Protein AF-A0A3M1BZW5-F1 (afdb_monomer)

Nearest PDB structures (foldseek):
  2eiu-assembly3_G  TM=9.778E-01  e=2.632E-14  Aquifex aeolicus
  2ehp-assembly1_B  TM=9.732E-01  e=1.181E-13  Aquifex aeolicus
  2eiu-assembly2_C  TM=9.710E-01  e=1.909E-13  Aquifex aeolicus
  5xeo-assembly1_A  TM=4.237E-01  e=1.210E+00  Fusobacterium nucleatum subsp. nucleatum ATCC 25586
  3x43-assembly2_F  TM=4.440E-01  e=1.448E+00  Streptomyces lavendulae

Mean predicted aligned error: 3.65 Å

pLDDT: mean 93.51, std 9.26, range [41.66, 98.62]

Structure (mmCIF, N/CA/C/O backbone):
data_AF-A0A3M1BZW5-F1
#
_entry.id   AF-A0A3M1BZW5-F1
#
loop_
_atom_site.group_PDB
_atom_site.id
_atom_site.type_symbol
_atom_site.label_atom_id
_atom_site.label_alt_id
_atom_site.label_comp_id
_atom_site.label_asym_id
_atom_site.label_entity_id
_atom_site.label_seq_id
_atom_site.pdbx_PDB_ins_code
_atom_site.Cartn_x
_atom_site.Cartn_y
_atom_site.Cartn_z
_atom_site.occupancy
_atom_site.B_iso_or_equiv
_atom_site.auth_seq_id
_atom_site.auth_comp_id
_atom_site.auth_asy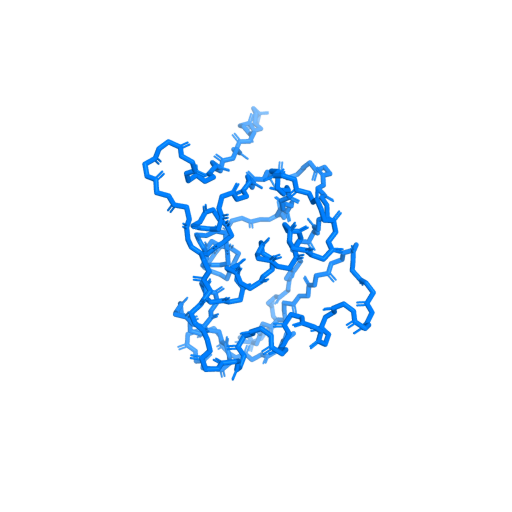m_id
_atom_site.auth_atom_id
_atom_site.pdbx_PDB_model_num
ATOM 1 N N . MET A 1 1 ? 13.386 1.266 -0.187 1.00 91.69 1 MET A N 1
ATOM 2 C CA . MET A 1 1 ? 13.859 -0.028 -0.737 1.00 91.69 1 MET A CA 1
ATOM 3 C C . MET A 1 1 ? 14.416 0.186 -2.142 1.00 91.69 1 MET A C 1
ATOM 5 O O . MET A 1 1 ? 13.929 1.074 -2.838 1.00 91.69 1 MET A O 1
ATOM 9 N N . GLN A 1 2 ? 15.421 -0.586 -2.556 1.00 95.00 2 GLN A N 1
ATOM 10 C CA . GLN A 1 2 ? 15.994 -0.563 -3.911 1.00 95.00 2 GLN A CA 1
ATOM 11 C C . GLN A 1 2 ? 16.224 -1.996 -4.400 1.00 95.00 2 GLN A C 1
ATOM 13 O O . GLN A 1 2 ? 16.445 -2.887 -3.579 1.00 95.00 2 GLN A O 1
ATOM 18 N N . GLY A 1 3 ? 16.165 -2.219 -5.712 1.00 95.38 3 GLY A N 1
ATOM 19 C CA . GLY A 1 3 ? 16.393 -3.535 -6.307 1.00 95.38 3 GLY A CA 1
ATOM 20 C C . GLY A 1 3 ? 15.788 -3.689 -7.698 1.00 95.38 3 GLY A C 1
ATOM 21 O O . GLY A 1 3 ? 15.262 -2.741 -8.278 1.00 95.38 3 GLY A O 1
ATOM 22 N N . LYS A 1 4 ? 15.844 -4.908 -8.233 1.00 96.06 4 LYS A N 1
ATOM 23 C CA . LYS A 1 4 ? 15.308 -5.235 -9.557 1.00 96.06 4 LYS A CA 1
ATOM 24 C C . LYS A 1 4 ? 13.845 -5.664 -9.459 1.00 96.06 4 LYS A C 1
ATOM 26 O O . LYS A 1 4 ? 13.496 -6.484 -8.614 1.00 96.06 4 LYS A O 1
ATOM 31 N N . ILE A 1 5 ? 12.996 -5.125 -10.332 1.00 95.69 5 ILE A N 1
ATOM 32 C CA . ILE A 1 5 ? 11.567 -5.468 -10.381 1.0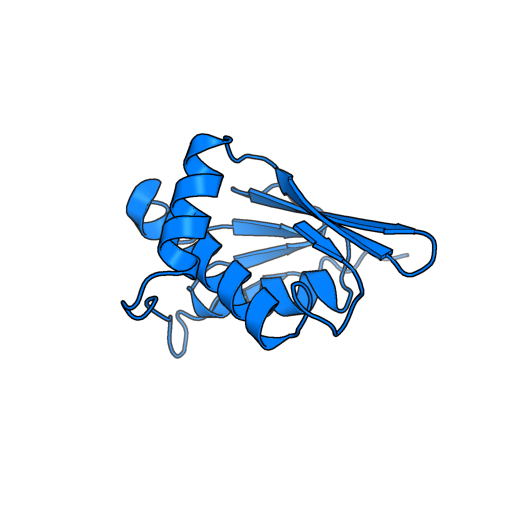0 95.69 5 ILE A CA 1
ATOM 33 C C . ILE A 1 5 ? 11.402 -6.976 -10.623 1.00 95.69 5 ILE A C 1
ATOM 35 O O . ILE A 1 5 ? 12.055 -7.536 -11.502 1.00 95.69 5 ILE A O 1
ATOM 39 N N . GLY A 1 6 ? 10.545 -7.629 -9.834 1.00 94.12 6 GLY A N 1
ATOM 40 C CA . GLY A 1 6 ? 10.285 -9.069 -9.918 1.00 94.12 6 GLY A CA 1
ATOM 41 C C . GLY A 1 6 ? 11.246 -9.945 -9.107 1.00 94.12 6 GLY A C 1
ATOM 42 O O . GLY A 1 6 ? 10.978 -11.131 -8.943 1.00 94.12 6 GLY A O 1
ATOM 43 N N . LEU A 1 7 ? 12.325 -9.385 -8.554 1.00 96.62 7 LEU A N 1
ATOM 44 C CA . LEU A 1 7 ? 13.228 -10.070 -7.622 1.00 96.62 7 LEU A CA 1
ATOM 45 C C . LEU A 1 7 ? 13.121 -9.433 -6.243 1.00 96.62 7 LEU A C 1
ATOM 47 O O . LEU A 1 7 ? 12.770 -8.263 -6.143 1.00 96.62 7 LEU A O 1
ATOM 51 N N . TYR A 1 8 ? 13.446 -10.167 -5.175 1.00 95.31 8 TYR A N 1
ATOM 52 C CA . TYR A 1 8 ? 13.473 -9.583 -3.831 1.00 95.31 8 TYR A CA 1
ATOM 53 C C . TYR A 1 8 ? 14.382 -8.333 -3.811 1.00 95.31 8 TYR A C 1
ATOM 55 O O . TYR A 1 8 ? 15.511 -8.406 -4.300 1.00 95.31 8 TYR A O 1
ATOM 63 N N . PRO A 1 9 ? 13.909 -7.188 -3.277 1.00 95.12 9 PRO A N 1
ATOM 64 C CA . PRO A 1 9 ? 12.709 -7.023 -2.449 1.00 95.12 9 PRO A CA 1
ATOM 65 C C . PRO A 1 9 ? 11.425 -6.594 -3.197 1.00 95.12 9 PRO A C 1
ATOM 67 O O . PRO A 1 9 ? 10.434 -6.234 -2.568 1.00 95.12 9 PRO A O 1
ATOM 70 N N . PHE A 1 10 ? 11.405 -6.623 -4.526 1.00 97.06 10 PHE A N 1
ATOM 71 C CA . PHE A 1 10 ? 10.286 -6.221 -5.388 1.00 97.06 10 PHE A CA 1
ATOM 72 C C . PHE A 1 10 ? 9.555 -7.396 -6.052 1.00 97.06 10 PHE A C 1
ATOM 74 O O . PHE A 1 10 ? 9.161 -7.312 -7.218 1.00 97.06 10 PHE A O 1
ATOM 81 N N . THR A 1 11 ? 9.347 -8.489 -5.314 1.00 98.00 11 THR A N 1
ATOM 82 C CA . THR A 1 11 ? 8.375 -9.517 -5.720 1.00 98.00 11 THR A CA 1
ATOM 83 C C . THR A 1 11 ? 6.948 -9.053 -5.393 1.00 98.00 11 THR A C 1
ATOM 85 O O . THR A 1 11 ? 6.778 -8.257 -4.458 1.00 98.00 11 THR A O 1
ATOM 88 N N . PRO A 1 12 ? 5.914 -9.535 -6.111 1.00 98.06 12 PRO A N 1
ATOM 89 C CA . PRO A 1 12 ? 4.522 -9.193 -5.813 1.00 98.06 12 PRO A CA 1
ATOM 90 C C . PRO A 1 12 ? 4.143 -9.466 -4.356 1.00 98.06 12 PRO A C 1
ATOM 92 O O . PRO A 1 12 ? 3.553 -8.617 -3.690 1.00 98.06 12 PRO A O 1
ATOM 95 N N . GLU A 1 13 ? 4.537 -10.628 -3.833 1.00 97.81 13 GLU A N 1
ATOM 96 C CA . GLU A 1 13 ? 4.202 -11.072 -2.482 1.00 97.81 13 GLU A CA 1
ATOM 97 C C . GLU A 1 13 ? 4.841 -10.165 -1.434 1.00 97.81 13 GLU A C 1
ATOM 99 O O . GLU A 1 13 ? 4.189 -9.793 -0.456 1.00 97.81 13 GLU A O 1
ATOM 104 N N . ASN A 1 14 ? 6.106 -9.779 -1.635 1.00 97.69 14 ASN A N 1
ATOM 105 C CA . ASN A 1 14 ? 6.793 -8.904 -0.695 1.00 97.69 14 ASN A CA 1
ATOM 106 C C . ASN A 1 14 ? 6.193 -7.495 -0.712 1.00 97.69 14 ASN A C 1
ATOM 108 O O . ASN A 1 14 ? 5.938 -6.927 0.345 1.00 97.69 14 ASN A O 1
ATOM 112 N N . LEU A 1 15 ? 5.909 -6.946 -1.894 1.00 98.31 15 LEU A N 1
ATOM 113 C CA . LEU A 1 15 ? 5.292 -5.624 -2.031 1.00 98.31 15 LEU A CA 1
ATOM 114 C C . LEU A 1 15 ? 3.874 -5.580 -1.449 1.00 98.31 15 LEU A C 1
ATOM 116 O O . LEU A 1 15 ? 3.526 -4.621 -0.762 1.00 98.31 15 LEU A O 1
ATOM 120 N N . MET A 1 16 ? 3.084 -6.638 -1.640 1.00 98.25 16 MET A N 1
ATOM 121 C CA . MET A 1 16 ? 1.770 -6.768 -1.011 1.00 98.25 16 MET A CA 1
ATOM 122 C C . MET A 1 16 ? 1.887 -6.831 0.519 1.00 98.25 16 MET A C 1
ATOM 124 O O . MET A 1 16 ? 1.126 -6.173 1.228 1.00 98.25 16 MET A O 1
ATOM 128 N N . ARG A 1 17 ? 2.873 -7.560 1.059 1.00 97.62 17 ARG A N 1
ATOM 129 C CA . ARG A 1 17 ? 3.147 -7.556 2.507 1.00 97.62 17 ARG A CA 1
ATOM 130 C C . ARG A 1 17 ? 3.566 -6.177 3.014 1.00 97.62 17 ARG A C 1
ATOM 132 O O . ARG A 1 17 ? 3.126 -5.790 4.090 1.00 97.62 17 ARG A O 1
ATOM 139 N N . VAL A 1 18 ? 4.369 -5.436 2.249 1.00 97.94 18 VAL A N 1
ATOM 140 C CA . VAL A 1 18 ? 4.750 -4.052 2.576 1.00 97.94 18 VAL A CA 1
ATOM 141 C C . VAL A 1 18 ? 3.512 -3.158 2.652 1.00 97.94 18 VAL A C 1
ATOM 143 O O . VAL A 1 18 ? 3.342 -2.458 3.644 1.00 97.94 18 VAL A O 1
ATOM 146 N N . GLY A 1 19 ? 2.615 -3.222 1.664 1.00 98.25 19 GLY A N 1
ATOM 147 C CA . GLY A 1 19 ? 1.359 -2.463 1.685 1.00 98.25 19 GLY A CA 1
ATOM 148 C C . GLY A 1 19 ? 0.498 -2.765 2.911 1.00 98.25 19 GLY A C 1
ATOM 149 O O . GLY A 1 19 ? 0.018 -1.851 3.580 1.00 98.25 19 GLY A O 1
ATOM 150 N N . LEU A 1 20 ? 0.370 -4.048 3.255 1.00 98.25 20 LEU A N 1
ATOM 151 C CA . LEU A 1 20 ? -0.392 -4.477 4.425 1.00 98.25 20 LEU A CA 1
ATOM 152 C C . LEU A 1 20 ? 0.245 -3.998 5.738 1.00 98.25 20 LEU A C 1
ATOM 154 O O . LEU A 1 20 ? -0.463 -3.533 6.633 1.00 98.25 20 LEU A O 1
ATOM 158 N N . ALA A 1 21 ? 1.576 -4.061 5.844 1.00 98.06 21 ALA A N 1
ATOM 159 C CA . ALA A 1 21 ? 2.315 -3.581 7.009 1.00 98.06 21 ALA A CA 1
ATOM 160 C C . ALA A 1 21 ? 2.155 -2.065 7.197 1.00 98.06 21 ALA A C 1
ATOM 162 O O . ALA A 1 21 ? 1.954 -1.609 8.321 1.00 98.06 21 ALA A O 1
ATOM 163 N N . LEU A 1 22 ? 2.178 -1.297 6.102 1.00 98.19 22 LEU A N 1
ATOM 164 C CA . LEU A 1 22 ? 1.934 0.147 6.123 1.00 98.19 22 LEU A CA 1
ATOM 165 C C . LEU A 1 22 ? 0.528 0.474 6.626 1.00 98.19 22 LEU A C 1
ATOM 167 O O . LEU A 1 22 ? 0.379 1.272 7.548 1.00 98.19 22 LEU A O 1
ATOM 171 N N . CYS A 1 23 ? -0.500 -0.171 6.073 1.00 98.06 23 CYS A N 1
ATOM 172 C CA . CYS A 1 23 ? -1.874 0.057 6.520 1.00 98.06 23 CYS A CA 1
ATOM 173 C C . CYS A 1 23 ? -2.059 -0.344 7.993 1.00 98.06 23 CYS A C 1
ATOM 175 O O . CYS A 1 23 ? -2.650 0.401 8.773 1.00 98.06 23 CYS A O 1
ATOM 177 N N . THR A 1 24 ? -1.502 -1.490 8.397 1.00 96.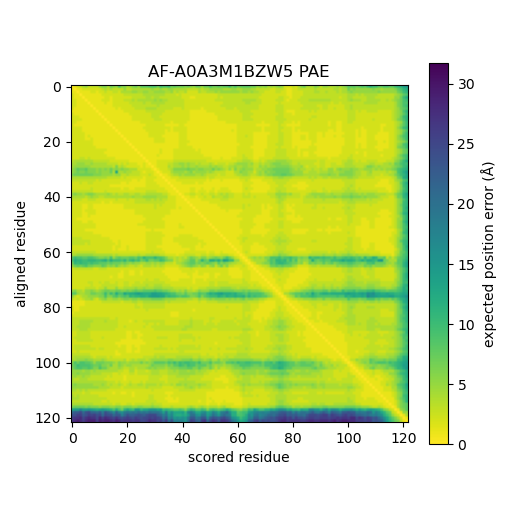94 24 THR A N 1
ATOM 178 C CA . THR A 1 24 ? -1.538 -1.967 9.790 1.00 96.94 24 THR A CA 1
ATOM 179 C C . THR A 1 24 ? -0.900 -0.955 10.736 1.00 96.94 24 THR A C 1
ATOM 181 O O . THR A 1 24 ? -1.463 -0.642 11.785 1.00 96.94 24 THR A O 1
ATOM 184 N N . TYR A 1 25 ? 0.255 -0.410 10.350 1.00 97.19 25 TYR A N 1
ATOM 185 C CA . TYR A 1 25 ? 0.946 0.611 11.120 1.00 97.19 25 TYR A CA 1
ATOM 186 C C . TYR A 1 25 ? 0.072 1.853 11.339 1.00 97.19 25 TYR A C 1
ATOM 188 O O . TYR A 1 25 ? -0.094 2.287 12.478 1.00 97.19 25 TYR A O 1
ATOM 196 N N . LEU A 1 26 ? -0.533 2.389 10.274 1.00 97.44 26 LEU A N 1
ATOM 197 C CA . LEU A 1 26 ? -1.372 3.589 10.356 1.00 97.44 26 LEU A CA 1
ATOM 198 C C . LEU A 1 26 ? -2.599 3.371 11.257 1.00 97.44 26 LEU A C 1
ATOM 200 O O . LEU A 1 26 ? -2.893 4.214 12.104 1.00 97.44 26 LEU A O 1
ATOM 204 N N . LYS A 1 27 ? -3.259 2.210 11.157 1.00 95.81 27 LYS A N 1
ATOM 205 C CA . LYS A 1 27 ? -4.416 1.885 12.009 1.00 95.81 27 LYS A CA 1
ATOM 206 C C . LYS A 1 27 ? -4.038 1.752 13.483 1.00 95.81 27 LYS A C 1
ATOM 208 O O . LYS A 1 27 ? -4.713 2.310 14.340 1.00 95.81 27 LYS A O 1
ATOM 213 N N . ILE A 1 28 ? -2.963 1.022 13.788 1.00 93.06 28 ILE A N 1
ATOM 214 C CA . ILE A 1 28 ? -2.605 0.680 15.175 1.00 93.06 28 ILE A CA 1
ATOM 215 C C . ILE A 1 28 ? -1.853 1.817 15.865 1.00 93.06 28 ILE A C 1
ATOM 217 O O . ILE A 1 28 ? -2.159 2.160 17.003 1.00 93.06 28 ILE A O 1
ATOM 221 N N . HIS A 1 29 ? -0.844 2.377 15.201 1.00 91.81 29 HIS A N 1
ATOM 222 C CA . HIS A 1 29 ? 0.096 3.301 15.833 1.00 91.81 29 HIS A CA 1
ATOM 223 C C . HIS A 1 29 ? -0.265 4.768 15.624 1.00 91.81 29 HIS A C 1
ATOM 225 O O . HIS A 1 29 ? 0.047 5.578 16.493 1.00 91.81 29 HIS A O 1
ATOM 231 N N . ARG A 1 30 ? -0.931 5.115 14.514 1.00 91.38 30 ARG A N 1
ATOM 232 C CA . ARG A 1 30 ? -1.452 6.475 14.293 1.00 91.38 30 ARG A CA 1
ATOM 233 C C . ARG A 1 30 ? -2.941 6.623 14.619 1.00 91.38 30 ARG A C 1
ATOM 235 O O . ARG A 1 30 ? -3.440 7.741 14.626 1.00 91.38 30 ARG A O 1
ATOM 242 N N . GLY A 1 31 ? -3.643 5.525 14.911 1.00 91.50 31 GLY A N 1
ATOM 243 C CA . GLY A 1 31 ? -5.074 5.548 15.227 1.00 91.50 31 GLY A CA 1
ATOM 244 C C . GLY A 1 31 ? -5.959 5.944 14.041 1.00 91.50 31 GLY A C 1
ATOM 245 O O . GLY A 1 31 ? -7.090 6.380 14.241 1.00 91.50 31 GLY A O 1
ATOM 246 N N . THR A 1 32 ? -5.457 5.834 12.808 1.00 92.25 32 THR A N 1
ATOM 247 C CA . THR A 1 32 ? -6.204 6.206 11.603 1.00 92.25 32 THR A CA 1
ATOM 248 C C . THR A 1 32 ? -7.169 5.082 11.234 1.00 92.25 32 THR A C 1
ATOM 250 O O . THR A 1 32 ? -6.734 4.045 10.744 1.00 92.25 32 THR A O 1
ATOM 253 N N . GLU A 1 33 ? -8.477 5.266 11.441 1.00 91.12 33 GLU A N 1
ATOM 254 C CA . GLU A 1 33 ? -9.476 4.213 11.176 1.00 91.12 33 GLU A CA 1
ATOM 255 C C . GLU A 1 33 ? -9.477 3.747 9.714 1.00 91.12 33 GLU A C 1
ATOM 257 O O . GLU A 1 33 ? -9.484 2.541 9.446 1.00 91.12 33 GLU A O 1
ATOM 262 N N . LYS A 1 34 ? -9.408 4.703 8.777 1.00 95.06 34 LYS A N 1
ATOM 263 C CA . LYS A 1 34 ? -9.382 4.450 7.333 1.00 95.06 34 LYS A CA 1
ATOM 264 C C . LYS A 1 34 ? -8.185 5.146 6.670 1.00 95.06 34 LYS A C 1
ATOM 266 O O . LYS A 1 34 ? -8.327 6.267 6.184 1.00 95.06 34 LYS A O 1
ATOM 271 N N . PRO A 1 35 ? -6.995 4.517 6.688 1.00 97.50 35 PRO A N 1
ATOM 272 C CA . PRO A 1 35 ? -5.779 5.118 6.152 1.00 97.50 35 PRO A CA 1
ATOM 273 C C . PRO A 1 35 ? -5.872 5.417 4.658 1.00 97.50 35 PRO A C 1
ATOM 275 O O . PRO A 1 35 ? -6.468 4.646 3.906 1.00 97.50 35 PRO A O 1
ATOM 278 N N . ARG A 1 36 ? -5.226 6.496 4.220 1.00 98.00 36 ARG A N 1
ATOM 279 C CA . ARG A 1 36 ? -5.173 6.931 2.822 1.00 98.00 36 ARG A CA 1
ATOM 280 C C . ARG A 1 36 ? -3.739 6.895 2.307 1.00 98.00 36 ARG A C 1
ATOM 282 O O . ARG A 1 36 ? -2.864 7.570 2.847 1.00 98.00 36 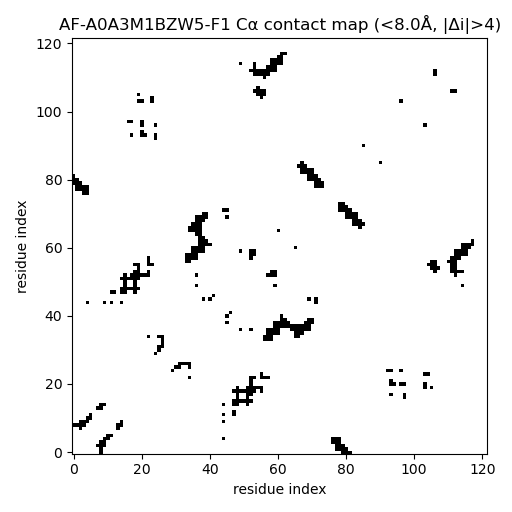ARG A O 1
ATOM 289 N N . MET A 1 37 ? -3.495 6.154 1.231 1.00 98.31 37 MET A N 1
ATOM 290 C CA . MET A 1 37 ? -2.213 6.172 0.521 1.00 98.31 37 MET A CA 1
ATOM 291 C C . MET A 1 37 ? -2.353 6.901 -0.812 1.00 98.31 37 MET A C 1
ATOM 293 O O . MET A 1 37 ? -3.229 6.589 -1.614 1.00 98.31 37 MET A O 1
ATOM 297 N N . SER A 1 38 ? -1.450 7.837 -1.073 1.00 97.50 38 SER A N 1
ATOM 298 C CA . SER A 1 38 ? -1.329 8.485 -2.376 1.00 97.50 38 SER A CA 1
ATOM 299 C C . SER A 1 38 ? -0.306 7.767 -3.253 1.00 97.50 38 SER A C 1
ATOM 301 O O . SER A 1 38 ? 0.772 7.391 -2.781 1.00 97.50 38 SER A O 1
ATOM 303 N N . VAL A 1 39 ? -0.619 7.596 -4.537 1.00 96.44 39 VAL A N 1
ATOM 304 C CA . VAL A 1 39 ? 0.303 7.059 -5.548 1.00 96.44 39 VAL A CA 1
ATOM 305 C C . VAL A 1 39 ? 0.393 8.015 -6.738 1.00 96.44 39 VAL A C 1
ATOM 307 O O . VAL A 1 39 ? -0.617 8.459 -7.275 1.00 96.44 39 VAL A O 1
ATOM 310 N N . GLY A 1 40 ? 1.617 8.318 -7.182 1.00 89.81 40 GLY A N 1
ATOM 311 C CA . GLY A 1 40 ? 1.842 9.214 -8.330 1.00 89.81 40 GLY A CA 1
ATOM 312 C C . GLY A 1 40 ? 1.795 8.530 -9.703 1.00 89.81 40 GLY A C 1
ATOM 313 O O . GLY A 1 40 ? 1.811 9.196 -10.731 1.00 89.81 40 GLY A O 1
ATOM 314 N N . ALA A 1 41 ? 1.792 7.196 -9.748 1.00 92.25 41 ALA A N 1
ATOM 315 C CA . ALA A 1 41 ? 1.594 6.432 -10.979 1.00 92.25 41 ALA A CA 1
ATOM 316 C C . ALA A 1 41 ? 1.136 5.009 -10.657 1.00 92.25 41 ALA A C 1
ATOM 318 O O . ALA A 1 41 ? 1.493 4.459 -9.612 1.00 92.25 41 ALA A O 1
ATOM 319 N N . LEU A 1 42 ? 0.420 4.384 -11.592 1.00 93.38 42 LEU A N 1
ATOM 320 C CA . LEU A 1 42 ? 0.061 2.970 -11.524 1.00 93.38 42 LEU A CA 1
ATOM 321 C C . LEU A 1 42 ? 1.012 2.153 -12.392 1.00 93.38 42 LEU A C 1
ATOM 323 O O . LEU A 1 42 ? 0.965 2.202 -13.619 1.00 93.38 42 LEU A O 1
ATOM 327 N N . ASN A 1 43 ? 1.882 1.393 -11.743 1.00 94.44 43 ASN A N 1
ATOM 328 C CA . ASN A 1 43 ? 2.738 0.403 -12.376 1.00 94.44 43 ASN A CA 1
ATOM 329 C C . ASN A 1 43 ? 2.825 -0.835 -11.485 1.00 94.44 43 ASN A C 1
ATOM 331 O O . ASN A 1 43 ? 2.219 -0.889 -10.417 1.00 94.44 43 ASN A O 1
ATOM 335 N N . PHE A 1 44 ? 3.598 -1.829 -11.913 1.00 95.88 44 PHE A N 1
ATOM 336 C CA . PHE A 1 44 ? 3.762 -3.075 -11.174 1.00 95.88 44 PHE A CA 1
ATOM 337 C C . PHE A 1 44 ? 4.115 -2.864 -9.690 1.00 95.88 44 PHE A C 1
ATOM 339 O O . PHE A 1 44 ? 3.500 -3.485 -8.827 1.00 95.88 44 PHE A O 1
ATOM 346 N N . LEU A 1 45 ? 5.058 -1.967 -9.377 1.00 96.50 45 LEU A N 1
ATOM 347 C CA . LEU A 1 45 ? 5.503 -1.738 -8.001 1.00 96.50 45 LEU A CA 1
ATOM 348 C C . LEU A 1 45 ? 4.393 -1.117 -7.154 1.00 96.50 45 LEU A C 1
ATOM 350 O O . LEU A 1 45 ? 4.065 -1.633 -6.085 1.00 96.50 45 LEU A O 1
ATOM 354 N N . THR A 1 46 ? 3.813 -0.018 -7.638 1.00 96.56 46 THR A N 1
ATOM 355 C CA . THR A 1 46 ? 2.810 0.737 -6.881 1.00 96.56 46 THR A CA 1
ATOM 356 C C . THR A 1 46 ? 1.507 -0.039 -6.746 1.00 96.56 46 THR A C 1
ATOM 358 O O . THR A 1 46 ? 0.913 -0.018 -5.670 1.00 96.56 46 THR A O 1
ATOM 361 N N . LEU A 1 47 ? 1.098 -0.795 -7.770 1.00 97.94 47 LEU A N 1
ATOM 362 C CA . LEU A 1 47 ? -0.095 -1.644 -7.722 1.00 97.94 47 LEU A CA 1
ATOM 363 C C . LEU A 1 47 ? 0.062 -2.806 -6.736 1.00 97.94 47 LEU A C 1
ATOM 365 O O . LEU A 1 47 ? -0.867 -3.070 -5.977 1.00 97.94 47 LEU A O 1
ATOM 369 N N . CYS A 1 48 ? 1.227 -3.463 -6.672 1.00 98.38 48 CYS A N 1
ATOM 370 C CA . CYS A 1 48 ? 1.435 -4.542 -5.697 1.00 98.38 48 CYS A CA 1
ATOM 371 C C . CYS A 1 48 ? 1.339 -4.032 -4.249 1.00 98.38 48 CYS A C 1
ATOM 373 O O . CYS A 1 48 ? 0.704 -4.673 -3.412 1.00 98.38 48 CYS A O 1
ATOM 375 N N . VAL A 1 49 ? 1.914 -2.859 -3.954 1.00 98.44 49 VAL A N 1
ATOM 376 C CA . VAL A 1 49 ? 1.777 -2.220 -2.631 1.00 98.44 49 VAL A CA 1
ATOM 377 C C . VAL A 1 49 ? 0.332 -1.786 -2.380 1.00 98.44 49 VAL A C 1
ATOM 379 O O . VAL A 1 49 ? -0.198 -2.024 -1.299 1.00 98.44 49 VAL A O 1
ATOM 382 N N . THR A 1 50 ? -0.326 -1.211 -3.389 1.00 98.31 50 THR A N 1
ATOM 383 C CA . THR A 1 50 ? -1.732 -0.774 -3.340 1.00 98.31 50 THR A CA 1
ATOM 384 C C . THR A 1 50 ? -2.666 -1.909 -2.951 1.00 98.31 50 THR A C 1
ATOM 386 O O . THR A 1 50 ? -3.465 -1.745 -2.035 1.00 98.31 50 THR A O 1
ATOM 389 N N . VAL A 1 51 ? -2.526 -3.084 -3.569 1.00 98.44 51 VAL A N 1
ATOM 390 C CA . VAL A 1 51 ? -3.328 -4.267 -3.221 1.00 98.44 51 VAL A CA 1
ATOM 391 C C . VAL A 1 51 ? -3.144 -4.650 -1.752 1.00 98.44 51 VAL A C 1
ATOM 393 O O . VAL A 1 51 ? -4.123 -4.901 -1.054 1.00 98.44 51 VAL A O 1
ATOM 396 N N . GLY A 1 52 ? -1.905 -4.644 -1.259 1.00 98.38 52 GLY A N 1
ATOM 397 C CA . GLY A 1 52 ? -1.616 -4.913 0.149 1.00 98.38 52 GLY A CA 1
ATOM 398 C C . GLY A 1 52 ? -2.241 -3.898 1.105 1.00 98.38 52 GLY A C 1
ATOM 399 O O . GLY A 1 52 ? -2.794 -4.275 2.135 1.00 98.38 52 GLY A O 1
ATOM 400 N N . PHE A 1 53 ? -2.167 -2.617 0.750 1.00 98.56 53 PHE A N 1
ATOM 401 C CA . PHE A 1 53 ? -2.716 -1.523 1.545 1.00 98.56 53 PHE A CA 1
ATOM 402 C C . PHE A 1 53 ? -4.250 -1.588 1.619 1.00 98.56 53 PHE A C 1
ATOM 404 O O . PHE A 1 53 ? -4.815 -1.536 2.711 1.00 98.56 53 PHE A O 1
ATOM 411 N N . MET A 1 54 ? -4.912 -1.828 0.481 1.00 98.62 54 MET A N 1
ATOM 412 C CA . MET A 1 54 ? -6.363 -2.045 0.408 1.00 98.62 54 MET A CA 1
ATOM 413 C C . MET A 1 54 ? -6.804 -3.274 1.199 1.00 98.62 54 MET A C 1
ATOM 415 O O . MET A 1 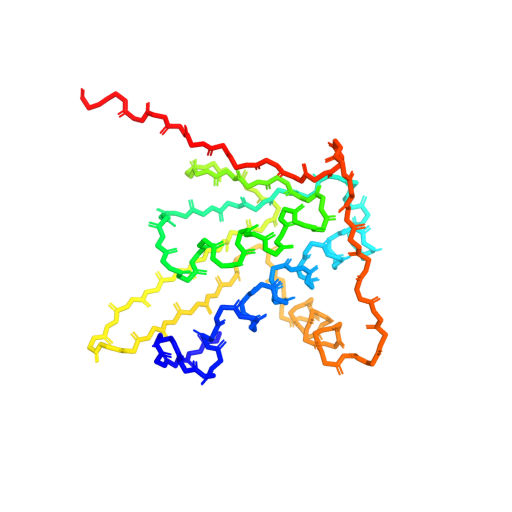54 ? -7.802 -3.217 1.915 1.00 98.62 54 MET A O 1
ATOM 419 N N . ALA A 1 55 ? -6.030 -4.362 1.159 1.00 98.25 55 ALA A N 1
ATOM 420 C CA . ALA A 1 55 ? -6.295 -5.549 1.970 1.00 98.25 55 ALA A CA 1
ATOM 421 C C . ALA A 1 55 ? -6.173 -5.296 3.488 1.00 98.25 55 ALA A C 1
ATOM 423 O O . ALA A 1 55 ? -6.684 -6.089 4.273 1.00 98.25 55 ALA A O 1
ATOM 424 N N . GLY A 1 56 ? -5.519 -4.212 3.920 1.00 97.56 56 GLY A N 1
ATOM 425 C CA . GLY A 1 56 ? -5.525 -3.748 5.315 1.00 97.56 56 GLY A CA 1
ATOM 426 C C . GLY A 1 56 ? -6.723 -2.854 5.679 1.00 97.56 56 GLY A C 1
ATOM 427 O O . GLY A 1 56 ? -6.894 -2.500 6.850 1.00 97.56 56 GLY A O 1
ATOM 428 N N . GLY A 1 57 ? -7.548 -2.498 4.690 1.00 98.00 57 GLY A N 1
ATOM 429 C CA . GLY A 1 57 ? -8.703 -1.603 4.809 1.00 98.00 57 GLY A CA 1
ATOM 430 C C . GLY A 1 57 ? -8.404 -0.125 4.539 1.00 98.00 57 GLY A C 1
ATOM 431 O O . GLY A 1 57 ? -9.206 0.732 4.899 1.00 98.00 57 GLY A O 1
ATOM 432 N N . GLY A 1 58 ? -7.245 0.193 3.953 1.00 98.19 58 GLY A N 1
ATOM 433 C CA . GLY A 1 58 ? -6.879 1.559 3.579 1.00 98.19 58 GLY A CA 1
ATOM 434 C C . GLY A 1 58 ? -7.245 1.893 2.132 1.00 98.19 58 GLY A C 1
ATOM 435 O O . GLY A 1 58 ? -7.070 1.070 1.237 1.00 98.19 58 GLY A O 1
ATOM 436 N N . ASP A 1 59 ? -7.706 3.114 1.882 1.00 98.00 59 ASP A N 1
ATOM 437 C CA . ASP A 1 59 ? -8.029 3.590 0.536 1.00 98.00 59 ASP A CA 1
ATOM 438 C C . ASP A 1 59 ? -6.782 4.145 -0.171 1.00 98.00 59 ASP A C 1
ATOM 440 O O . ASP A 1 59 ? -5.883 4.721 0.449 1.00 98.00 59 ASP A O 1
ATOM 444 N N . VAL A 1 60 ? -6.724 3.993 -1.492 1.00 98.19 60 VAL A N 1
ATOM 445 C CA . VAL A 1 60 ? -5.619 4.475 -2.324 1.00 98.19 60 VAL A CA 1
ATOM 446 C C . VAL A 1 60 ? -6.127 5.487 -3.337 1.00 98.19 60 VAL A C 1
ATOM 448 O O . VAL A 1 60 ? -7.108 5.236 -4.031 1.00 98.19 60 VAL A O 1
ATOM 451 N N . TYR A 1 61 ? -5.443 6.622 -3.447 1.00 96.38 61 TYR A N 1
ATOM 452 C CA . TYR A 1 61 ? -5.812 7.720 -4.336 1.00 96.38 61 TYR A CA 1
ATOM 453 C C . TYR A 1 61 ? -4.673 8.029 -5.301 1.00 96.38 61 TYR A C 1
ATOM 455 O O . TYR A 1 61 ? -3.501 8.064 -4.917 1.00 96.38 61 TYR A O 1
ATOM 463 N N . MET A 1 62 ? -5.014 8.268 -6.563 1.00 93.56 62 MET A N 1
ATOM 464 C CA . MET A 1 62 ? -4.069 8.818 -7.530 1.00 93.56 62 MET A CA 1
ATOM 465 C C . MET A 1 62 ? -4.032 10.341 -7.457 1.00 93.56 62 MET A C 1
ATOM 467 O O . MET A 1 62 ? -5.079 10.974 -7.538 1.00 93.56 62 MET A O 1
ATOM 471 N N . ASP A 1 63 ? -2.828 10.914 -7.399 1.00 82.06 63 ASP A N 1
ATOM 472 C CA . ASP A 1 63 ? -2.586 12.364 -7.490 1.00 82.06 63 ASP A CA 1
ATOM 473 C C . ASP A 1 63 ? -3.319 13.236 -6.435 1.00 82.06 63 ASP A C 1
ATOM 475 O O . ASP A 1 63 ? -3.473 14.440 -6.629 1.00 82.06 63 ASP A O 1
ATOM 479 N N . GLU A 1 64 ? -3.732 12.664 -5.300 1.00 84.75 64 GLU A N 1
ATOM 480 C CA . GLU A 1 64 ? -4.291 13.393 -4.145 1.00 84.75 64 GLU A CA 1
ATOM 481 C C . GLU A 1 64 ? -3.346 13.341 -2.936 1.00 84.75 64 GLU A C 1
ATOM 483 O O . GLU A 1 64 ? -2.436 12.514 -2.885 1.00 84.75 64 GLU A O 1
ATOM 488 N N . GLU A 1 65 ? -3.556 14.195 -1.932 1.00 87.56 65 GLU A N 1
ATOM 489 C CA . GLU A 1 65 ? -2.879 14.047 -0.639 1.00 87.56 65 GLU A CA 1
ATOM 490 C C . GLU A 1 65 ? -3.388 12.809 0.120 1.00 87.56 65 GLU A C 1
ATOM 492 O O . GLU A 1 65 ? -4.570 12.462 0.080 1.00 87.56 65 GLU A O 1
ATOM 497 N N . GLY A 1 66 ? -2.478 12.142 0.830 1.00 92.44 66 GLY A N 1
ATOM 498 C CA . GLY A 1 66 ? -2.776 10.995 1.686 1.00 92.44 66 GLY A CA 1
ATOM 499 C C . GLY A 1 66 ? -1.914 11.005 2.946 1.00 92.44 66 GLY A C 1
ATOM 500 O O . GLY A 1 66 ? -0.913 11.725 3.017 1.00 92.44 66 GLY A O 1
ATOM 501 N N . ASP A 1 67 ? -2.278 10.173 3.924 1.00 96.62 67 ASP A N 1
ATOM 502 C CA . ASP A 1 67 ? -1.522 9.991 5.174 1.00 96.62 67 ASP A CA 1
ATOM 503 C C . ASP A 1 67 ? -0.077 9.559 4.901 1.00 96.62 67 ASP A C 1
ATOM 505 O O . ASP A 1 67 ? 0.839 9.894 5.654 1.00 96.62 67 ASP A O 1
ATOM 509 N N . ILE A 1 68 ? 0.110 8.818 3.806 1.00 97.69 68 ILE A N 1
ATOM 510 C CA . ILE A 1 68 ? 1.405 8.448 3.243 1.00 97.69 68 ILE A CA 1
ATOM 511 C C . ILE A 1 68 ? 1.401 8.632 1.726 1.00 97.69 68 ILE A C 1
ATOM 513 O O . ILE A 1 68 ? 0.366 8.484 1.068 1.00 97.69 68 ILE A O 1
ATOM 517 N N . ILE A 1 69 ? 2.574 8.902 1.155 1.00 97.62 69 ILE A N 1
ATOM 518 C CA . ILE A 1 69 ? 2.742 9.027 -0.298 1.00 97.62 69 ILE A CA 1
ATOM 519 C C . ILE A 1 69 ? 3.772 8.008 -0.766 1.00 97.62 69 ILE A C 1
ATOM 521 O O . ILE A 1 69 ? 4.929 8.035 -0.343 1.00 97.62 69 ILE A O 1
ATOM 525 N N . LEU A 1 70 ? 3.361 7.112 -1.659 1.00 97.31 70 LEU A N 1
ATOM 526 C CA . LEU A 1 70 ? 4.234 6.112 -2.251 1.00 97.31 70 LEU A CA 1
ATOM 527 C C . LEU A 1 70 ? 4.892 6.672 -3.512 1.00 97.31 70 LEU A C 1
ATOM 529 O O . LEU A 1 70 ? 4.241 6.934 -4.531 1.00 97.31 70 LEU A O 1
ATOM 533 N N . LYS A 1 71 ? 6.212 6.807 -3.459 1.00 96.00 71 LYS A N 1
ATOM 534 C CA . LYS A 1 71 ? 7.027 7.287 -4.569 1.00 96.00 71 LYS A CA 1
ATOM 535 C C . LYS A 1 71 ? 7.913 6.177 -5.101 1.00 96.00 71 LYS A C 1
ATOM 537 O O . LYS A 1 71 ? 8.353 5.290 -4.366 1.00 96.00 71 LYS A O 1
ATOM 542 N N . HIS A 1 72 ? 8.197 6.249 -6.393 1.00 95.44 72 HIS A N 1
ATOM 543 C CA . HIS A 1 72 ? 9.113 5.330 -7.043 1.00 95.44 72 HIS A CA 1
ATOM 544 C C . HIS A 1 72 ? 9.897 6.029 -8.153 1.00 95.44 72 HIS A C 1
ATOM 546 O O . HIS A 1 72 ? 9.430 7.011 -8.727 1.00 95.44 72 HIS A O 1
ATOM 552 N N . THR A 1 73 ? 11.059 5.475 -8.481 1.00 95.81 73 THR A N 1
ATOM 553 C CA . THR A 1 73 ? 11.801 5.751 -9.718 1.00 95.81 73 THR A CA 1
ATOM 554 C C . THR A 1 73 ? 12.304 4.438 -10.300 1.00 95.81 73 THR A C 1
ATOM 556 O O . THR A 1 73 ? 12.495 3.460 -9.571 1.00 95.81 73 THR A O 1
ATOM 559 N N . ILE A 1 74 ? 12.481 4.397 -11.620 1.00 93.31 74 ILE A N 1
ATOM 560 C CA . ILE A 1 74 ? 13.047 3.254 -12.339 1.00 93.31 74 ILE A CA 1
ATOM 561 C C . ILE A 1 74 ? 14.139 3.800 -13.257 1.00 93.31 74 ILE A C 1
ATOM 563 O O . ILE A 1 74 ? 13.850 4.593 -14.149 1.00 93.31 74 ILE A O 1
ATOM 567 N N . GLU A 1 75 ? 15.375 3.372 -13.033 1.00 91.94 75 GLU A N 1
ATOM 568 C CA . GLU A 1 75 ? 16.567 3.804 -13.765 1.00 91.94 75 GLU A CA 1
ATOM 569 C C . GLU A 1 75 ? 17.396 2.569 -14.126 1.00 91.94 75 GLU A C 1
ATOM 571 O O . GLU A 1 75 ? 17.703 1.746 -13.264 1.00 91.94 75 GLU A O 1
ATOM 576 N N . GLU A 1 76 ? 17.718 2.402 -15.412 1.00 84.94 76 GLU A N 1
ATOM 577 C CA . GLU A 1 76 ? 18.600 1.328 -15.913 1.00 84.94 76 GLU A CA 1
ATOM 578 C C . GLU A 1 76 ? 18.230 -0.094 -15.425 1.00 84.94 76 GLU A C 1
ATOM 580 O O . GLU A 1 76 ? 19.078 -0.955 -15.200 1.00 84.94 76 GLU A O 1
ATOM 585 N N . GLY A 1 77 ? 16.931 -0.363 -15.246 1.00 81.56 77 GLY A N 1
ATOM 586 C CA . GLY A 1 77 ? 16.417 -1.658 -14.781 1.00 81.56 77 GLY A CA 1
ATOM 587 C C . GLY A 1 77 ? 16.453 -1.871 -13.262 1.00 81.56 77 GLY A C 1
ATOM 588 O O . GLY A 1 77 ? 15.938 -2.887 -12.784 1.00 81.56 77 GLY A O 1
ATOM 589 N N . ASN A 1 78 ? 16.989 -0.915 -12.501 1.00 92.06 78 ASN A N 1
ATOM 590 C CA . ASN A 1 78 ? 16.850 -0.842 -11.053 1.00 92.06 78 ASN A CA 1
ATOM 591 C C . ASN A 1 78 ? 15.690 0.078 -10.683 1.00 92.06 78 ASN A C 1
ATOM 593 O O . ASN A 1 78 ? 15.462 1.117 -11.296 1.00 92.06 78 ASN A O 1
ATOM 597 N N . ALA A 1 79 ? 14.956 -0.300 -9.647 1.00 95.88 79 ALA A N 1
ATOM 598 C CA . ALA A 1 79 ? 13.904 0.518 -9.086 1.00 95.88 79 ALA A CA 1
ATOM 599 C C . ALA A 1 79 ? 14.274 0.999 -7.684 1.00 95.88 79 ALA A C 1
ATOM 601 O O . ALA A 1 79 ? 14.996 0.338 -6.928 1.00 95.88 79 ALA A O 1
ATOM 602 N N . ARG A 1 80 ? 13.719 2.146 -7.315 1.00 96.31 80 ARG A N 1
ATOM 603 C CA . ARG A 1 80 ? 13.699 2.652 -5.947 1.00 96.31 80 ARG A CA 1
ATOM 604 C C . ARG A 1 80 ? 12.257 2.921 -5.564 1.00 96.31 80 ARG A C 1
ATOM 606 O O . ARG A 1 80 ? 11.515 3.503 -6.341 1.00 96.31 80 ARG A O 1
ATOM 613 N N . LEU A 1 81 ? 11.887 2.517 -4.355 1.00 95.88 81 LEU A N 1
ATOM 614 C CA . LEU A 1 81 ? 10.582 2.765 -3.748 1.00 95.88 81 LEU A CA 1
ATOM 615 C C . LEU A 1 81 ? 10.808 3.416 -2.381 1.00 95.88 81 LEU A C 1
ATOM 617 O O . LEU A 1 81 ? 11.627 2.919 -1.593 1.00 95.88 81 LEU A O 1
ATOM 621 N N . TRP A 1 82 ? 10.115 4.512 -2.093 1.00 96.31 82 TRP A N 1
ATOM 622 C CA . TRP A 1 82 ? 10.145 5.166 -0.785 1.00 96.31 82 TRP A CA 1
ATOM 623 C C . TRP A 1 82 ? 8.773 5.725 -0.424 1.00 96.31 82 TRP A C 1
ATOM 625 O O . TRP A 1 82 ? 7.896 5.857 -1.276 1.00 96.31 82 TRP A O 1
ATOM 635 N N . ILE A 1 83 ? 8.600 5.999 0.864 1.00 97.06 83 ILE A N 1
ATOM 636 C CA . ILE A 1 83 ? 7.356 6.495 1.437 1.00 97.06 83 ILE A CA 1
ATOM 637 C C . ILE A 1 83 ? 7.650 7.872 2.026 1.00 97.06 83 ILE A C 1
ATOM 639 O O . ILE A 1 83 ? 8.618 8.026 2.772 1.00 97.06 83 ILE A O 1
ATOM 643 N N . GLU A 1 84 ? 6.848 8.861 1.657 1.00 96.62 84 GLU A N 1
ATOM 644 C CA . GLU A 1 84 ? 6.847 10.192 2.270 1.00 96.62 84 GLU A CA 1
ATOM 645 C C . GLU A 1 84 ? 5.723 10.281 3.314 1.00 96.62 84 GLU A C 1
ATOM 647 O O . GLU A 1 84 ? 4.874 9.391 3.402 1.00 96.62 84 GLU A O 1
ATOM 652 N N . ASN A 1 85 ? 5.727 11.353 4.110 1.00 96.12 85 ASN A N 1
ATOM 653 C CA . ASN A 1 85 ? 4.840 11.549 5.267 1.00 96.12 85 ASN A CA 1
ATOM 654 C C . ASN A 1 85 ? 4.990 10.465 6.353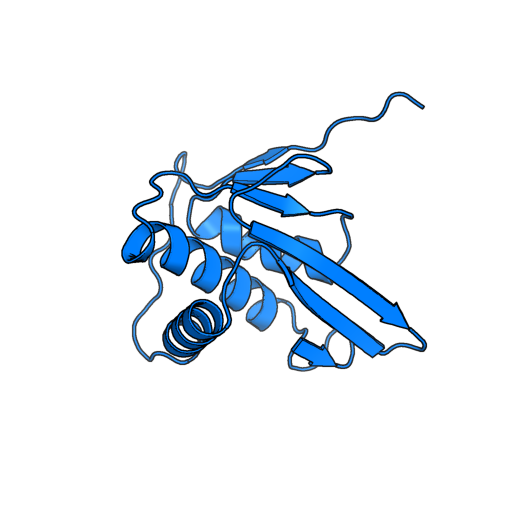 1.00 96.12 85 ASN A C 1
ATOM 656 O O . ASN A 1 85 ? 4.067 10.193 7.123 1.00 96.12 85 ASN A O 1
ATOM 660 N N . MET A 1 86 ? 6.180 9.864 6.437 1.00 95.69 86 MET A N 1
ATOM 661 C CA . MET A 1 86 ? 6.597 8.986 7.527 1.00 95.69 86 MET A CA 1
ATOM 662 C C . MET A 1 86 ? 7.998 9.353 7.999 1.00 95.69 86 MET A C 1
ATOM 664 O O . MET A 1 86 ? 8.913 9.560 7.197 1.00 95.69 86 MET A O 1
ATOM 668 N N . GLU A 1 87 ? 8.175 9.391 9.309 1.00 95.62 87 GLU A N 1
ATOM 669 C CA . GLU A 1 87 ? 9.466 9.559 9.945 1.00 95.62 87 GLU A CA 1
ATOM 670 C C . GLU A 1 87 ? 10.272 8.253 9.945 1.00 95.62 87 GLU A C 1
ATOM 672 O O . GLU A 1 87 ? 9.756 7.137 9.834 1.00 95.62 87 GLU A O 1
ATOM 677 N N . SER A 1 88 ? 11.589 8.378 10.124 1.00 94.62 88 SER A N 1
ATOM 678 C CA . SER A 1 88 ? 12.503 7.228 10.075 1.00 94.62 88 SER A CA 1
ATOM 679 C C . SER A 1 88 ? 12.210 6.173 11.146 1.00 94.62 88 SER A C 1
ATOM 681 O O . SER A 1 88 ? 12.405 4.983 10.902 1.00 94.62 88 SER A O 1
ATOM 683 N N . TYR A 1 89 ? 11.754 6.578 12.336 1.00 95.50 89 TYR A N 1
ATOM 684 C CA . TYR A 1 89 ? 11.413 5.630 13.398 1.00 95.50 89 TYR A CA 1
ATOM 685 C C . TYR A 1 89 ? 10.115 4.865 13.089 1.00 95.50 89 TYR A C 1
ATOM 687 O O . TYR A 1 89 ? 9.988 3.701 13.464 1.00 95.50 89 TYR A O 1
ATOM 695 N N . GLU A 1 90 ? 9.185 5.475 12.353 1.00 96.69 90 GLU A N 1
ATOM 696 C CA . GLU A 1 90 ? 7.937 4.841 11.924 1.00 96.69 90 GLU A CA 1
ATOM 697 C C . GLU A 1 90 ? 8.205 3.768 10.872 1.00 96.69 90 GLU A C 1
ATOM 699 O O . GLU A 1 90 ? 7.689 2.656 10.968 1.00 96.69 90 GLU A O 1
ATOM 704 N N . LEU A 1 91 ? 9.107 4.052 9.927 1.00 96.19 91 LEU A N 1
ATOM 705 C CA . LEU A 1 91 ? 9.565 3.064 8.948 1.00 96.19 91 LEU A CA 1
ATOM 706 C C . LEU A 1 91 ? 10.191 1.831 9.622 1.00 96.19 91 LEU A C 1
ATOM 708 O O . LEU A 1 91 ? 9.933 0.709 9.193 1.00 96.19 91 LEU A O 1
ATOM 712 N N . ARG A 1 92 ? 10.929 2.008 10.727 1.00 95.44 92 ARG A N 1
ATOM 713 C CA . ARG A 1 92 ? 11.452 0.878 11.520 1.00 95.44 92 ARG A CA 1
ATOM 714 C C . ARG A 1 92 ? 10.343 0.062 12.186 1.00 95.44 92 ARG A C 1
ATOM 716 O O . ARG A 1 92 ? 10.468 -1.154 12.311 1.00 95.44 92 ARG A O 1
ATOM 723 N N . MET A 1 93 ? 9.254 0.703 12.614 1.00 95.88 93 MET A N 1
ATOM 724 C CA . MET A 1 93 ? 8.088 -0.014 13.143 1.00 95.88 93 MET A CA 1
ATOM 725 C C . MET A 1 93 ? 7.377 -0.812 12.047 1.00 95.88 93 MET A C 1
ATOM 727 O O . MET A 1 93 ? 7.022 -1.967 12.276 1.00 95.88 93 MET A O 1
ATOM 731 N N . VAL A 1 94 ? 7.243 -0.251 10.843 1.00 96.25 94 VAL A N 1
ATOM 732 C CA . VAL A 1 94 ? 6.717 -0.978 9.676 1.00 96.25 94 VAL A CA 1
ATOM 733 C C . VAL A 1 94 ? 7.589 -2.191 9.346 1.00 96.25 94 VAL A C 1
ATOM 735 O O . VAL A 1 94 ? 7.059 -3.279 9.132 1.00 96.25 94 VAL A O 1
ATOM 738 N N . GLU A 1 95 ? 8.916 -2.046 9.352 1.00 94.44 95 GLU A N 1
ATOM 739 C CA . GLU A 1 95 ? 9.842 -3.173 9.163 1.00 94.44 95 GLU A CA 1
ATOM 740 C C . GLU A 1 95 ? 9.660 -4.244 10.249 1.00 94.44 95 GLU A C 1
ATOM 742 O O . GLU A 1 95 ? 9.590 -5.433 9.938 1.00 94.44 95 GLU A O 1
ATOM 747 N N . SER A 1 96 ? 9.502 -3.837 11.512 1.00 94.81 96 SER A N 1
ATOM 748 C CA . SER A 1 96 ? 9.210 -4.757 12.618 1.00 94.81 96 SER A CA 1
ATOM 749 C C . SER A 1 96 ? 7.917 -5.551 12.381 1.00 94.81 96 SER A C 1
ATOM 751 O O . SER A 1 96 ? 7.904 -6.771 12.551 1.00 94.81 96 SER A O 1
ATOM 753 N N . ILE A 1 97 ? 6.850 -4.895 11.906 1.00 95.31 97 ILE A N 1
ATOM 754 C CA . ILE A 1 97 ? 5.589 -5.554 11.523 1.00 95.31 97 ILE A CA 1
ATOM 755 C C . ILE A 1 97 ? 5.818 -6.523 10.353 1.00 95.31 97 ILE A C 1
ATOM 757 O O . ILE A 1 97 ? 5.360 -7.664 10.397 1.00 95.31 97 ILE A O 1
ATOM 761 N N . LEU A 1 98 ? 6.561 -6.103 9.326 1.00 94.25 98 LEU A N 1
ATOM 762 C CA . LEU A 1 98 ? 6.800 -6.881 8.108 1.00 94.25 98 LEU A CA 1
ATOM 763 C C . LEU A 1 98 ? 7.527 -8.210 8.375 1.00 94.25 98 LEU A C 1
ATOM 765 O O . LEU A 1 98 ? 7.187 -9.233 7.762 1.00 94.25 98 LEU A O 1
ATOM 769 N N . PHE A 1 99 ? 8.514 -8.185 9.275 1.00 92.62 99 PHE A N 1
ATOM 770 C CA . PHE A 1 99 ? 9.345 -9.337 9.653 1.00 92.62 99 PHE A CA 1
ATOM 771 C C . PHE A 1 99 ? 8.847 -10.076 10.902 1.00 92.62 99 PHE A C 1
ATOM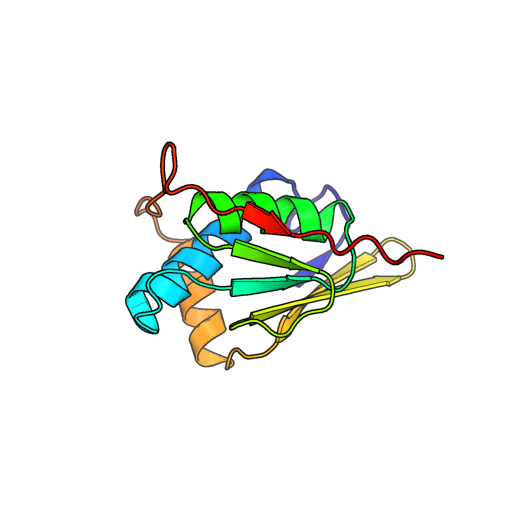 773 O O . PHE A 1 99 ? 9.445 -11.074 11.316 1.00 92.62 99 PHE A O 1
ATOM 780 N N . SER A 1 100 ? 7.746 -9.615 11.490 1.00 91.62 100 SER A N 1
ATOM 781 C CA . SER A 1 100 ? 7.090 -10.284 12.604 1.00 91.62 100 SER A CA 1
ATOM 782 C C . SER A 1 100 ? 6.604 -11.686 12.220 1.00 91.62 100 SER A C 1
ATOM 784 O O . SER A 1 100 ? 6.251 -11.968 11.073 1.00 91.62 100 SER A O 1
ATOM 786 N N . ARG A 1 101 ? 6.553 -12.578 13.217 1.00 87.00 101 ARG A N 1
ATOM 787 C CA . ARG A 1 101 ? 5.902 -13.895 13.100 1.00 87.00 101 ARG A CA 1
ATOM 788 C C . ARG A 1 101 ? 4.385 -13.819 13.281 1.00 87.00 101 ARG A C 1
ATOM 790 O O . ARG A 1 101 ? 3.698 -14.791 12.985 1.00 87.00 101 ARG A O 1
ATOM 797 N N . TYR A 1 102 ? 3.879 -12.705 13.807 1.00 87.19 102 TYR A N 1
ATOM 798 C CA . TYR A 1 102 ? 2.448 -12.490 13.986 1.00 87.19 102 TYR A CA 1
ATOM 799 C C . TYR A 1 102 ? 1.783 -12.180 12.646 1.00 87.19 102 TYR A C 1
ATOM 801 O O . TYR A 1 102 ? 2.355 -11.503 11.791 1.00 87.19 102 TYR A O 1
ATOM 809 N N . ASN A 1 103 ? 0.553 -12.661 12.476 1.00 87.25 103 ASN A N 1
ATOM 810 C CA . ASN A 1 103 ? -0.238 -12.344 11.297 1.00 87.25 103 ASN A CA 1
ATOM 811 C C . ASN A 1 103 ? -0.634 -10.866 11.312 1.00 87.25 103 ASN A C 1
ATOM 813 O O . ASN A 1 103 ? -1.131 -10.360 12.317 1.00 87.25 103 ASN A O 1
ATOM 817 N N . MET A 1 104 ? -0.446 -10.194 10.177 1.00 93.94 104 MET A N 1
ATOM 818 C CA . MET A 1 104 ? -1.000 -8.861 9.965 1.00 93.94 104 MET A CA 1
ATOM 819 C C . MET A 1 104 ? -2.519 -8.971 9.762 1.00 93.94 104 MET A C 1
ATOM 821 O O . MET A 1 104 ? -2.937 -9.781 8.924 1.00 93.94 104 MET A O 1
ATOM 825 N N . PRO A 1 105 ? -3.338 -8.190 10.492 1.00 91.69 105 PRO A N 1
ATOM 826 C CA . PRO A 1 105 ? -4.783 -8.153 10.293 1.00 91.69 105 PRO A CA 1
ATOM 827 C C . PRO A 1 105 ? -5.138 -7.774 8.854 1.00 91.69 105 PRO A C 1
ATOM 829 O O . PRO A 1 105 ? -4.462 -6.944 8.246 1.00 91.69 105 PRO A O 1
ATOM 832 N N . ARG A 1 106 ? -6.204 -8.368 8.319 1.00 96.31 106 ARG A N 1
ATOM 833 C CA . ARG A 1 106 ? -6.745 -8.057 6.991 1.00 96.31 106 ARG A CA 1
ATOM 834 C C . ARG A 1 106 ? -8.197 -7.627 7.122 1.00 96.31 106 ARG A C 1
ATOM 836 O O . ARG A 1 106 ? -8.895 -8.114 8.005 1.00 96.31 106 ARG A O 1
ATOM 843 N N . ALA A 1 107 ? -8.609 -6.726 6.245 1.00 96.81 107 ALA A N 1
ATOM 844 C CA . ALA A 1 107 ? -10.003 -6.381 6.039 1.00 96.81 107 ALA A CA 1
ATOM 845 C C . ALA A 1 107 ? -10.672 -7.414 5.120 1.00 96.81 107 ALA A C 1
ATOM 847 O O . ALA A 1 107 ? -10.012 -8.023 4.270 1.00 96.81 107 ALA A O 1
ATOM 848 N N . GLU A 1 108 ? -11.980 -7.593 5.281 1.00 96.38 108 GLU A N 1
ATOM 849 C CA . GLU A 1 108 ? -12.782 -8.540 4.505 1.00 96.38 108 GLU A CA 1
ATOM 850 C C . GLU A 1 108 ? -14.057 -7.868 3.977 1.00 96.38 108 GLU A C 1
ATOM 852 O O . GLU A 1 108 ? -14.551 -6.895 4.544 1.00 96.38 108 GLU A O 1
ATOM 857 N N . GLY A 1 109 ? -14.599 -8.387 2.871 1.00 96.69 109 GLY A N 1
ATOM 858 C CA . GLY A 1 109 ? -15.846 -7.886 2.289 1.00 96.69 109 GLY A CA 1
ATOM 859 C C . GLY A 1 109 ? -15.795 -6.390 1.959 1.00 96.69 109 GLY A C 1
ATOM 860 O O . GLY A 1 109 ? -14.909 -5.939 1.237 1.00 96.69 109 GLY A O 1
ATOM 861 N N . GLU A 1 110 ? -16.759 -5.636 2.485 1.00 95.44 110 GLU A N 1
ATOM 862 C CA . GLU A 1 110 ? -16.916 -4.192 2.248 1.00 95.44 110 GLU A CA 1
ATOM 863 C C . GLU A 1 110 ? -15.866 -3.330 2.969 1.00 95.44 110 GLU A C 1
ATOM 865 O O . GLU A 1 110 ? -15.713 -2.154 2.644 1.00 95.44 110 GLU A O 1
ATOM 870 N N . GLU A 1 111 ? -15.118 -3.897 3.922 1.00 96.62 111 GLU A N 1
ATOM 871 C CA . GLU A 1 111 ? -14.053 -3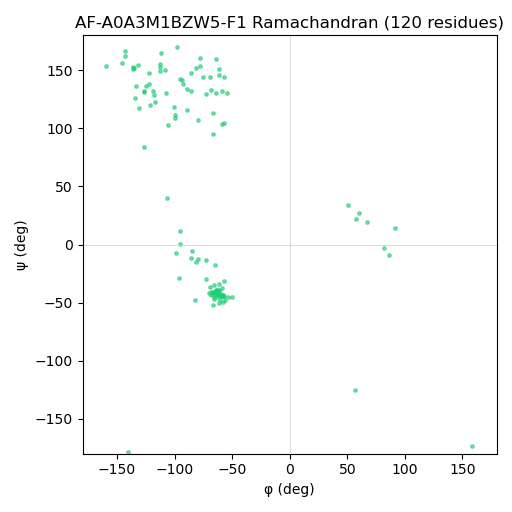.179 4.632 1.00 96.62 111 GLU A CA 1
ATOM 872 C C . GLU A 1 111 ? -12.751 -3.094 3.825 1.00 96.62 111 GLU A C 1
ATOM 874 O O . GLU A 1 111 ? -11.839 -2.351 4.197 1.00 96.62 111 GLU A O 1
ATOM 879 N N . VAL A 1 112 ? -12.631 -3.863 2.736 1.00 98.19 112 VAL A N 1
ATOM 880 C CA . VAL A 1 112 ? -11.473 -3.790 1.839 1.00 98.19 112 VAL A CA 1
ATOM 881 C C . VAL A 1 112 ? -11.430 -2.408 1.189 1.00 98.19 112 VAL A C 1
ATOM 883 O O . VAL A 1 112 ? -12.421 -1.916 0.650 1.00 98.19 112 VAL A O 1
ATOM 886 N N . GLY A 1 113 ? -10.257 -1.782 1.236 1.00 97.62 113 GLY A N 1
ATOM 887 C CA . GLY A 1 113 ? -10.058 -0.443 0.699 1.00 97.62 113 GLY A CA 1
ATOM 888 C C . GLY A 1 113 ? -10.247 -0.360 -0.816 1.00 97.62 113 GLY A C 1
ATOM 889 O O . GLY A 1 113 ? -10.154 -1.353 -1.541 1.00 97.62 113 GLY A O 1
ATOM 890 N N . SER A 1 114 ? -10.498 0.851 -1.299 1.00 97.50 114 SER A N 1
ATOM 891 C CA . SER A 1 114 ? -10.743 1.148 -2.712 1.00 97.50 114 SER A CA 1
ATOM 892 C C . SER A 1 114 ? -9.575 1.888 -3.359 1.00 97.50 114 SER A C 1
ATOM 894 O O . SER A 1 114 ? -8.887 2.672 -2.709 1.00 97.50 114 SER A O 1
ATOM 896 N N . LEU A 1 115 ? -9.390 1.686 -4.667 1.00 97.25 115 LEU A N 1
ATOM 897 C CA . LEU A 1 115 ? -8.479 2.476 -5.496 1.00 97.25 115 LEU A CA 1
ATOM 898 C C . LEU A 1 115 ? -9.274 3.514 -6.295 1.00 97.25 115 LEU A C 1
ATOM 900 O O . LEU A 1 115 ? -10.081 3.163 -7.157 1.00 97.25 115 LEU A O 1
ATOM 904 N N . TRP A 1 116 ? -8.991 4.789 -6.053 1.00 94.94 116 TRP A N 1
ATOM 905 C CA . TRP A 1 116 ? -9.607 5.925 -6.726 1.00 94.94 116 TRP A CA 1
ATOM 906 C C . TRP A 1 116 ? -8.683 6.454 -7.822 1.00 94.94 116 TRP A C 1
ATOM 908 O O . TRP A 1 116 ? -7.613 7.008 -7.561 1.00 94.94 116 TRP A O 1
ATOM 918 N N . ILE A 1 117 ? -9.111 6.272 -9.071 1.00 90.56 117 ILE A N 1
ATOM 919 C CA . ILE A 1 117 ? -8.403 6.740 -10.263 1.00 90.56 117 ILE A CA 1
ATOM 920 C C . ILE A 1 117 ? -9.161 7.949 -10.798 1.00 90.56 117 ILE A C 1
ATOM 922 O O . ILE A 1 117 ? -10.209 7.803 -11.434 1.00 90.56 117 ILE A O 1
ATOM 926 N N . LEU A 1 118 ? -8.640 9.152 -10.557 1.00 75.62 118 LEU A N 1
ATOM 927 C CA . LEU A 1 118 ? -9.167 10.344 -11.208 1.00 75.62 118 LEU A CA 1
ATOM 928 C C . LEU A 1 118 ? -8.875 10.249 -12.706 1.00 75.62 118 LEU A C 1
ATOM 930 O O . LEU A 1 118 ? -7.729 10.283 -13.157 1.00 75.62 118 LEU A O 1
ATOM 934 N N . LYS A 1 119 ? -9.939 10.115 -13.495 1.00 55.78 119 LYS A N 1
ATOM 935 C CA . LYS A 1 119 ? -9.870 10.182 -14.950 1.00 55.78 119 LYS A CA 1
ATOM 936 C C . LYS A 1 119 ? -9.492 11.621 -15.312 1.00 55.78 119 LYS A C 1
ATOM 938 O O . LYS A 1 119 ? -10.364 12.483 -15.374 1.00 55.78 119 LYS A O 1
ATOM 943 N N . LYS A 1 120 ? -8.202 11.903 -15.528 1.00 53.28 120 LYS A N 1
ATOM 944 C CA . LYS A 1 120 ? -7.796 13.127 -16.231 1.00 53.28 120 LYS A CA 1
ATOM 945 C C . LYS A 1 120 ? -8.461 13.058 -17.607 1.00 53.28 120 LYS A C 1
ATOM 947 O O . LYS A 1 120 ? 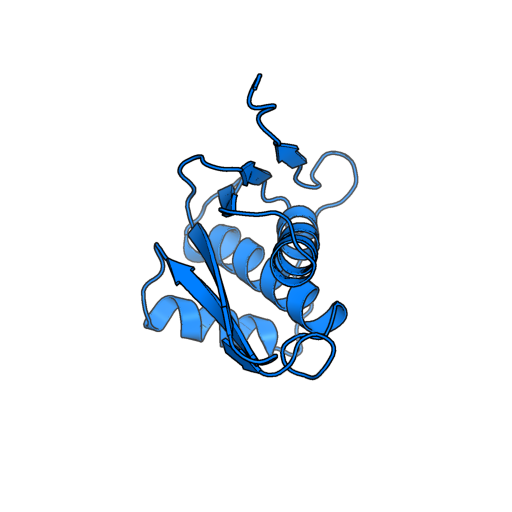-8.074 12.242 -18.441 1.00 53.28 120 LYS A O 1
ATOM 952 N N . LEU A 1 121 ? -9.532 13.831 -17.794 1.00 41.81 121 LEU A N 1
ATOM 953 C CA . LEU A 1 121 ? -10.007 14.204 -19.121 1.00 41.81 121 LEU A CA 1
ATOM 954 C C . LEU A 1 121 ? -8.814 14.891 -19.790 1.00 41.81 121 LEU A C 1
ATOM 956 O O . LEU A 1 121 ? -8.423 15.978 -19.371 1.00 41.81 121 LEU A O 1
ATOM 960 N N . LEU A 1 122 ? -8.173 14.163 -20.706 1.00 41.66 122 LEU A N 1
ATOM 961 C CA . LEU A 1 122 ? -7.219 14.714 -21.662 1.00 41.66 122 LEU A CA 1
ATOM 962 C C . LEU A 1 122 ? -7.918 15.763 -22.527 1.00 41.66 122 LEU A C 1
ATOM 964 O O . LEU A 1 122 ? -9.080 15.500 -22.918 1.00 41.66 122 LEU A O 1
#

Secondary structure (DSSP, 8-state):
-EEETTSTTS-HHHHHHHHHHHHHHHHHHS--SS-EEEES--SHHHHHHHHHHHHTT-EEEESS--SEEEEEEEETTEEEEEEES--HHHHHHHHHHHH-SSPPP---GGGS--EE------

Foldseek 3Di:
DKFFACDPPNNLVNLLLLLLLVLLLCCPVVVDVAFEEEEADDDSNVVSSQQSVLQNLHAYEYPDDTCKYWDKDADPRMIDIDIPNDDPVSVVSSVCSSPDPDDRDTDDDPSRYYYHDPPPPD

Radius of gyration: 13.72 Å; Cα contacts (8 Å, |Δi|>4): 232; chains: 1; bounding box: 36×29×38 Å

Solvent-accessible surface area (backbone atoms only — not comparable to full-atom values): 6548 Å² total; per-residue (Å²): 95,66,39,38,78,71,37,81,69,41,25,62,68,52,26,20,45,49,16,26,23,50,30,46,41,36,38,72,78,69,63,35,88,67,36,36,38,14,32,82,61,88,46,76,70,50,46,28,21,47,55,15,17,14,37,35,24,14,34,34,32,48,83,47,93,42,66,28,36,50,45,74,52,76,56,99,74,36,34,39,41,50,67,43,81,62,54,76,70,55,54,53,51,30,49,51,52,61,73,43,93,64,84,78,75,66,38,60,81,88,48,36,32,51,79,46,75,74,77,76,80,124

Sequence (122 aa):
MQGKIGLYPFTPENLMRVGLALCTYLKIHRGTEKPRMSVGALNFLTLCVTVGFMAGGGDVYMDEEGDIILKHTIEEGNARLWIENMESYELRMVESILFSRYNMPRAEGEEVGSLWILKKLL